Protein AF-A0A8K0KCS2-F1 (afdb_monomer)

Sequence (79 aa):
MHYGLTPKDTRKFAYEFAVVKNKTVPENWSVNKCTSYDWLKRQPQLTLQQPESTSLGCSTGFNKTTVQEFLITSKQDIM

Organism: Ladona fulva (NCBI:txid123851)

Secondary structure (DSSP, 8-state):
---PPPHHHHHHHHHHHHHHTT----HHHHHHTS--HHHHHT-TT---PPPP---HHHHHHSSHHHHHHHHHHHHHTT-

Foldseek 3Di:
DDPFQDLFNVQLVVLVVCVVVVHDDDPVCVVVSGHDSVVVVPDPPDDGDDDDDDDPCVVPCPDPVNVVVVVVVVVVVVD

pLDDT: mean 82.46, std 11.91, range [48.31, 95.69]

Structure (mmCIF, N/CA/C/O backbone):
data_AF-A0A8K0KCS2-F1
#
_entry.id   AF-A0A8K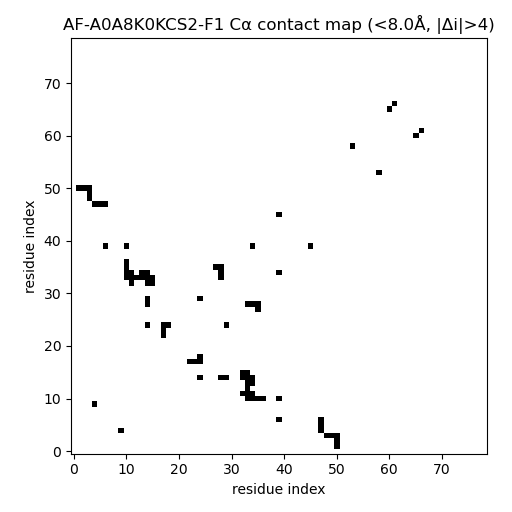0KCS2-F1
#
loop_
_atom_site.group_PDB
_atom_site.id
_atom_site.type_symbol
_atom_site.label_atom_id
_atom_site.label_alt_id
_atom_site.label_comp_id
_atom_site.label_asym_id
_atom_site.label_entity_id
_atom_site.label_seq_id
_atom_site.pdbx_PDB_ins_code
_atom_site.Cartn_x
_atom_site.Cartn_y
_atom_site.Cartn_z
_atom_site.occupancy
_atom_site.B_iso_or_equiv
_atom_site.auth_seq_id
_atom_site.auth_comp_id
_atom_site.auth_asym_id
_atom_site.auth_atom_id
_atom_site.pdbx_PDB_model_num
ATOM 1 N N . MET A 1 1 ? -5.749 -7.764 17.592 1.00 48.81 1 MET A N 1
ATOM 2 C CA . MET A 1 1 ? -6.129 -7.888 16.167 1.00 48.81 1 MET A CA 1
ATOM 3 C C . MET A 1 1 ? -6.101 -6.485 15.582 1.00 48.81 1 MET A C 1
ATOM 5 O O . MET A 1 1 ? -6.981 -5.705 15.912 1.00 48.81 1 MET A O 1
ATOM 9 N N . HIS A 1 2 ? -5.070 -6.125 14.816 1.00 55.56 2 HIS A N 1
ATOM 10 C CA . HIS A 1 2 ? -4.975 -4.803 14.184 1.00 55.56 2 HIS A CA 1
ATOM 11 C C . HIS A 1 2 ? -5.110 -4.979 12.668 1.00 55.56 2 HIS A C 1
ATOM 13 O O . HIS A 1 2 ? -4.327 -5.706 12.064 1.00 55.56 2 HIS A O 1
ATOM 19 N N . TYR A 1 3 ? -6.129 -4.357 12.074 1.00 63.03 3 TYR A N 1
ATOM 20 C CA . TYR A 1 3 ? -6.587 -4.610 10.700 1.00 63.03 3 TYR A CA 1
ATOM 21 C C . TYR A 1 3 ? -6.013 -3.606 9.683 1.00 63.03 3 TYR A C 1
ATOM 23 O O . TYR A 1 3 ? -6.748 -3.021 8.892 1.00 63.03 3 TYR A O 1
ATOM 31 N N . GLY A 1 4 ? -4.703 -3.361 9.728 1.00 74.50 4 GLY A N 1
ATOM 32 C CA . GLY A 1 4 ? -4.029 -2.451 8.796 1.00 74.50 4 GLY A CA 1
ATOM 33 C C . GLY A 1 4 ? -3.461 -3.169 7.572 1.00 74.50 4 GLY A C 1
ATOM 34 O O . GLY A 1 4 ? -2.977 -4.295 7.683 1.00 74.50 4 GLY A O 1
ATOM 35 N N . LEU A 1 5 ? -3.459 -2.500 6.414 1.00 83.56 5 LEU A N 1
ATOM 36 C CA . LEU A 1 5 ? -2.677 -2.951 5.262 1.00 83.56 5 LEU A CA 1
ATOM 37 C C . LEU A 1 5 ? -1.190 -2.770 5.562 1.00 83.56 5 LEU A C 1
ATOM 39 O O . LEU A 1 5 ? -0.729 -1.661 5.840 1.00 83.56 5 LEU A O 1
ATOM 43 N N . THR A 1 6 ? -0.415 -3.847 5.460 1.00 88.31 6 THR A N 1
ATOM 44 C CA . THR A 1 6 ? 1.039 -3.726 5.567 1.00 88.31 6 THR A CA 1
ATOM 45 C C . THR A 1 6 ? 1.612 -3.041 4.316 1.00 88.31 6 THR A C 1
ATOM 47 O O . THR A 1 6 ? 0.975 -3.018 3.254 1.00 88.31 6 THR A O 1
ATOM 50 N N . PRO A 1 7 ? 2.858 -2.533 4.361 1.00 89.00 7 PRO A N 1
ATOM 51 C CA . PRO A 1 7 ? 3.537 -2.027 3.167 1.00 89.00 7 PRO A CA 1
ATOM 52 C C . PRO A 1 7 ? 3.658 -3.058 2.040 1.00 89.00 7 PRO A C 1
ATOM 54 O O . PRO A 1 7 ? 3.787 -2.693 0.872 1.00 89.00 7 PRO A O 1
ATOM 57 N N . LYS A 1 8 ? 3.648 -4.355 2.362 1.00 90.38 8 LYS A N 1
ATOM 58 C CA . LYS A 1 8 ? 3.652 -5.424 1.360 1.00 90.38 8 LYS A CA 1
ATOM 59 C C . LYS A 1 8 ? 2.268 -5.589 0.739 1.00 90.38 8 LYS A C 1
ATOM 61 O O . LYS A 1 8 ? 2.166 -5.618 -0.485 1.00 90.38 8 LYS A O 1
ATOM 66 N N . ASP A 1 9 ? 1.228 -5.624 1.566 1.00 90.81 9 ASP A N 1
ATOM 67 C CA . ASP A 1 9 ? -0.152 -5.788 1.101 1.00 90.81 9 ASP A CA 1
ATOM 68 C C . ASP A 1 9 ? -0.593 -4.597 0.255 1.00 90.81 9 ASP A C 1
ATOM 70 O O . ASP A 1 9 ? -1.177 -4.776 -0.807 1.00 90.81 9 ASP A O 1
ATOM 74 N N . THR A 1 10 ? -0.203 -3.385 0.649 1.00 91.56 10 THR A N 1
ATOM 75 C CA . THR A 1 10 ? -0.487 -2.160 -0.111 1.00 91.56 10 THR A CA 1
ATOM 76 C C . THR A 1 10 ? 0.139 -2.194 -1.505 1.00 91.56 10 THR A C 1
ATOM 78 O O . THR A 1 10 ? -0.507 -1.847 -2.492 1.00 91.56 10 THR A O 1
ATOM 81 N N . ARG A 1 11 ? 1.394 -2.647 -1.622 1.00 93.25 11 ARG A N 1
ATOM 82 C CA . ARG A 1 11 ? 2.076 -2.760 -2.923 1.00 93.25 11 ARG A CA 1
ATOM 83 C C . ARG A 1 11 ? 1.489 -3.862 -3.799 1.00 93.25 11 ARG A C 1
ATOM 85 O O . ARG A 1 11 ? 1.437 -3.711 -5.019 1.00 93.25 11 ARG A O 1
ATOM 92 N N . LYS A 1 12 ? 1.023 -4.953 -3.192 1.00 94.50 12 LYS A N 1
ATOM 93 C CA . LYS A 1 12 ? 0.312 -6.016 -3.906 1.00 94.50 12 LYS A CA 1
ATOM 94 C C . LYS A 1 12 ? -1.038 -5.512 -4.424 1.00 94.50 12 LYS A C 1
ATOM 96 O O . LYS A 1 12 ? -1.318 -5.635 -5.612 1.00 94.50 12 LYS A O 1
ATOM 101 N N . PHE A 1 13 ? -1.804 -4.846 -3.563 1.00 93.00 13 PHE A N 1
ATOM 102 C CA . PHE A 1 13 ? -3.086 -4.242 -3.910 1.00 93.00 13 PHE A CA 1
ATOM 103 C C . PHE A 1 13 ? -2.950 -3.206 -5.031 1.00 93.00 13 PHE A C 1
ATOM 105 O O . PHE A 1 13 ? -3.734 -3.206 -5.974 1.00 93.00 13 PHE A O 1
ATOM 112 N N . ALA A 1 14 ? -1.919 -2.359 -4.985 1.00 93.19 14 ALA A N 1
ATOM 113 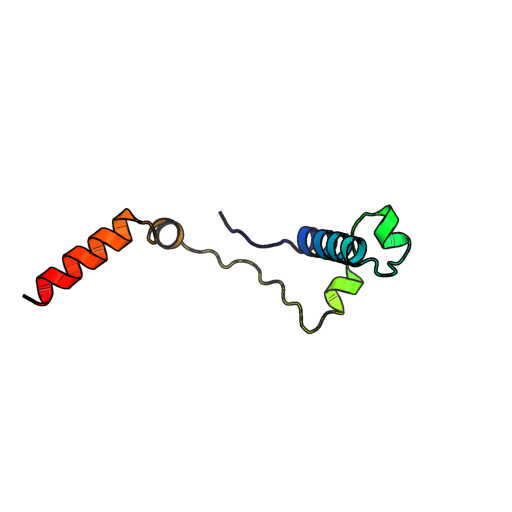C CA . ALA A 1 14 ? -1.657 -1.382 -6.038 1.00 93.19 14 ALA A CA 1
ATOM 114 C C . ALA A 1 14 ? -1.402 -2.036 -7.408 1.00 93.19 14 ALA A C 1
ATOM 116 O O . ALA A 1 14 ? -1.881 -1.533 -8.425 1.00 93.19 14 ALA A O 1
ATOM 117 N N . TYR A 1 15 ? -0.683 -3.163 -7.441 1.00 94.62 15 TYR A N 1
ATOM 118 C CA . TYR A 1 15 ? -0.477 -3.929 -8.670 1.00 94.62 15 TYR A CA 1
ATOM 119 C C . TYR A 1 15 ? -1.789 -4.544 -9.170 1.00 94.62 15 TYR A C 1
ATOM 121 O O . TYR A 1 15 ? -2.144 -4.350 -10.330 1.00 94.62 15 TYR A O 1
ATOM 129 N N . GLU A 1 16 ? -2.536 -5.225 -8.299 1.00 95.19 16 GLU A N 1
ATOM 130 C CA . GLU A 1 16 ? -3.829 -5.831 -8.646 1.00 95.19 16 GLU A CA 1
ATOM 131 C C . GLU A 1 16 ? -4.809 -4.780 -9.186 1.00 95.19 16 GLU A C 1
ATOM 133 O O . GLU A 1 16 ? -5.429 -4.974 -10.232 1.00 95.19 16 GLU A O 1
ATOM 138 N N . PHE A 1 17 ? -4.877 -3.617 -8.537 1.00 94.12 17 PHE A N 1
ATOM 139 C CA . PHE A 1 17 ? -5.691 -2.494 -8.986 1.00 94.12 17 PHE A CA 1
ATOM 140 C C . PHE A 1 17 ? -5.249 -1.966 -10.357 1.00 94.12 17 PHE A C 1
ATOM 142 O O . PHE A 1 17 ? -6.093 -1.695 -11.212 1.00 94.12 17 PHE A O 1
ATOM 149 N N . ALA A 1 18 ? -3.940 -1.847 -10.600 1.00 93.31 18 ALA A N 1
ATOM 150 C CA . ALA A 1 18 ? -3.409 -1.420 -11.893 1.00 93.31 18 ALA A CA 1
ATOM 151 C C . ALA A 1 18 ? -3.747 -2.418 -13.014 1.00 93.31 18 ALA A C 1
ATOM 153 O O . ALA A 1 18 ? -4.137 -1.986 -14.101 1.00 93.31 18 ALA A O 1
ATOM 154 N N . VAL A 1 19 ? -3.670 -3.724 -12.737 1.00 94.12 19 VAL A N 1
ATOM 155 C CA . VAL A 1 19 ? -4.055 -4.791 -13.676 1.00 94.12 19 VAL A CA 1
ATOM 156 C C . VAL A 1 19 ? -5.546 -4.719 -13.998 1.00 94.12 19 VAL A C 1
ATOM 158 O O . VAL A 1 19 ? -5.910 -4.674 -15.169 1.00 94.12 19 VAL A O 1
ATOM 161 N N . VAL A 1 20 ? -6.414 -4.616 -12.986 1.00 95.69 20 VAL A N 1
ATOM 162 C CA . VAL A 1 20 ? -7.873 -4.494 -13.185 1.00 95.69 20 VAL A CA 1
ATOM 163 C C . VAL A 1 20 ? -8.233 -3.232 -13.973 1.00 95.69 20 VAL A C 1
ATOM 165 O O . VAL A 1 20 ? -9.168 -3.226 -14.771 1.00 95.69 20 VAL A O 1
ATOM 168 N N . LYS A 1 21 ? -7.480 -2.147 -13.777 1.00 94.50 21 LYS A N 1
ATOM 169 C CA . LYS A 1 21 ? -7.650 -0.887 -14.513 1.00 94.50 21 LYS A CA 1
ATOM 170 C C . LYS A 1 21 ? -6.949 -0.874 -15.877 1.00 94.50 21 LYS A C 1
ATOM 172 O O . LYS A 1 21 ? -6.927 0.187 -16.502 1.00 94.50 21 LYS A O 1
ATOM 177 N N . ASN A 1 22 ? -6.387 -2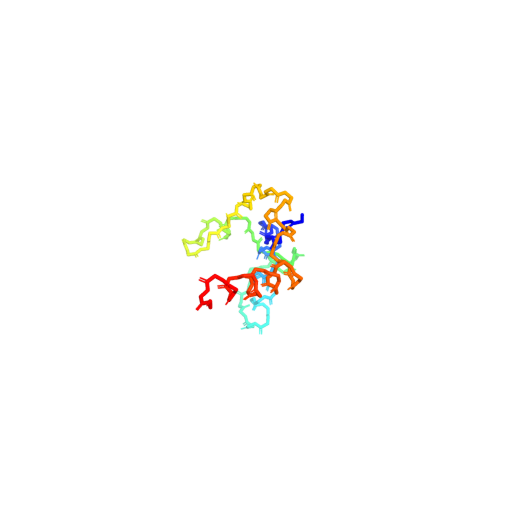.000 -16.331 1.00 92.44 22 ASN A N 1
ATOM 178 C CA . ASN A 1 22 ? -5.628 -2.138 -17.579 1.00 92.44 22 ASN A CA 1
ATOM 179 C C . ASN A 1 22 ? -4.557 -1.046 -17.754 1.00 92.44 22 ASN A C 1
ATOM 181 O O . ASN A 1 22 ? -4.358 -0.504 -18.842 1.00 92.44 22 ASN A O 1
ATOM 185 N N . LYS A 1 23 ? -3.885 -0.671 -16.660 1.00 92.06 23 LYS A N 1
ATOM 186 C CA . LYS A 1 23 ? -2.783 0.291 -16.695 1.00 92.06 23 LYS A CA 1
ATOM 187 C C . LYS A 1 23 ? -1.503 -0.410 -17.129 1.00 92.06 23 LYS A C 1
ATOM 189 O O . LYS A 1 23 ? -1.218 -1.529 -16.712 1.00 92.06 23 LYS A O 1
ATOM 194 N N . THR A 1 24 ? -0.697 0.287 -17.923 1.00 90.88 24 THR A N 1
ATOM 195 C CA . THR A 1 24 ? 0.661 -0.147 -18.252 1.00 90.88 24 THR A CA 1
ATOM 196 C C . THR A 1 24 ? 1.501 -0.169 -16.981 1.00 90.88 24 THR A C 1
ATOM 198 O O . THR A 1 24 ? 1.752 0.878 -16.379 1.00 90.88 24 THR A O 1
ATOM 201 N N . VAL A 1 25 ? 1.917 -1.364 -16.573 1.00 91.31 25 VAL A N 1
ATOM 202 C CA . VAL A 1 25 ? 2.794 -1.585 -15.423 1.00 91.31 25 VAL A CA 1
ATOM 203 C C . VAL A 1 25 ? 4.194 -1.976 -15.903 1.00 91.31 25 VAL A C 1
ATOM 205 O O . VAL A 1 25 ? 4.316 -2.660 -16.921 1.00 91.31 25 VAL A O 1
ATOM 208 N N . PRO A 1 26 ? 5.257 -1.563 -15.197 1.00 91.31 26 PRO A N 1
ATOM 209 C CA . PRO A 1 26 ? 6.607 -2.029 -15.486 1.00 91.31 26 PRO A CA 1
ATOM 210 C C . PRO A 1 26 ? 6.729 -3.557 -15.374 1.00 91.31 26 PRO A C 1
ATOM 212 O O . PRO A 1 26 ? 6.068 -4.186 -14.547 1.00 91.31 26 PRO A O 1
ATOM 215 N N . GLU A 1 27 ? 7.626 -4.158 -16.156 1.00 90.50 27 GLU A N 1
ATOM 216 C CA . GLU A 1 27 ? 7.811 -5.616 -16.194 1.00 90.50 27 GLU A CA 1
ATOM 217 C C . GLU A 1 27 ? 8.190 -6.201 -14.824 1.00 90.50 27 GLU A C 1
ATOM 219 O O . GLU A 1 27 ? 7.667 -7.238 -14.413 1.00 90.50 27 GLU A O 1
ATOM 224 N N . ASN A 1 28 ? 9.010 -5.480 -14.052 1.00 89.44 28 ASN A N 1
ATOM 225 C CA . ASN A 1 28 ? 9.384 -5.891 -12.700 1.00 89.44 28 ASN A CA 1
ATOM 226 C C . ASN A 1 28 ? 8.180 -6.003 -11.742 1.00 89.44 28 ASN A C 1
ATOM 228 O O . ASN A 1 28 ? 8.248 -6.775 -10.784 1.00 89.44 28 ASN A O 1
ATOM 232 N N . TRP A 1 29 ? 7.082 -5.278 -11.982 1.00 92.81 29 TRP A N 1
ATOM 233 C CA . TRP A 1 29 ? 5.857 -5.405 -11.192 1.00 92.81 29 TRP A CA 1
ATOM 234 C C . TRP A 1 29 ? 5.062 -6.637 -11.596 1.00 92.81 29 TRP A C 1
ATOM 236 O O . TRP A 1 29 ? 4.507 -7.299 -10.725 1.00 92.81 29 TRP A O 1
ATOM 246 N N . SER A 1 30 ? 5.038 -6.967 -12.888 1.00 90.06 30 SER A N 1
ATOM 247 C CA . SER A 1 30 ? 4.358 -8.156 -13.409 1.00 90.06 30 SER A CA 1
ATOM 248 C C . SER A 1 30 ? 5.030 -9.450 -12.958 1.00 90.06 30 SER A C 1
ATOM 250 O O . SER A 1 30 ? 4.338 -10.370 -12.523 1.00 90.06 30 SER A O 1
ATOM 252 N N . VAL A 1 31 ? 6.366 -9.503 -12.981 1.00 92.56 31 VAL A N 1
ATOM 253 C CA . VAL A 1 31 ? 7.138 -10.668 -12.509 1.00 92.56 31 VAL A CA 1
ATOM 254 C C . VAL A 1 31 ? 6.892 -10.919 -11.020 1.00 92.56 31 VAL A C 1
ATOM 256 O O . VAL A 1 31 ? 6.606 -12.040 -10.609 1.00 92.56 31 VAL A O 1
ATOM 259 N N . ASN A 1 32 ? 6.943 -9.861 -10.209 1.00 91.25 32 ASN A N 1
ATOM 260 C CA . ASN A 1 32 ? 6.789 -9.964 -8.756 1.00 91.25 32 ASN A CA 1
ATOM 261 C C . ASN A 1 32 ? 5.328 -9.900 -8.281 1.00 91.25 32 ASN A C 1
ATOM 263 O O . ASN A 1 32 ? 5.070 -10.039 -7.083 1.00 91.25 32 ASN A O 1
ATOM 267 N N . LYS A 1 33 ? 4.383 -9.643 -9.195 1.00 93.19 33 LYS A N 1
ATOM 268 C CA . LYS A 1 33 ? 2.965 -9.346 -8.924 1.00 93.19 33 LYS A CA 1
ATOM 269 C C . LYS A 1 33 ? 2.767 -8.319 -7.802 1.00 93.19 33 LYS A C 1
ATOM 271 O O . LYS A 1 33 ? 1.907 -8.469 -6.935 1.00 93.19 33 LYS A O 1
ATOM 276 N N . CYS A 1 34 ? 3.638 -7.316 -7.761 1.00 94.19 34 CYS A N 1
ATOM 277 C CA . CYS A 1 34 ? 3.734 -6.368 -6.659 1.00 94.19 34 CYS A CA 1
ATOM 278 C C . CYS A 1 34 ? 4.481 -5.118 -7.114 1.00 94.19 34 CYS A C 1
ATOM 280 O O . CYS A 1 34 ? 5.459 -5.214 -7.857 1.00 94.19 34 CYS A O 1
ATOM 282 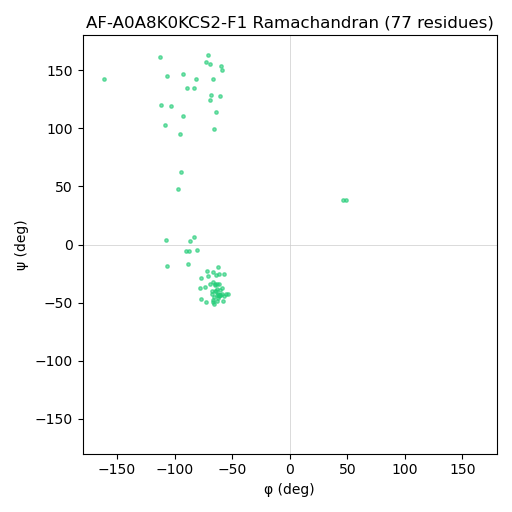N N . THR A 1 35 ? 4.058 -3.944 -6.648 1.00 93.25 35 THR A N 1
ATOM 283 C CA . THR A 1 35 ? 4.784 -2.709 -6.952 1.00 93.25 35 THR A CA 1
ATOM 284 C C . THR A 1 35 ? 6.108 -2.621 -6.180 1.00 93.25 35 THR A C 1
ATOM 286 O O . THR A 1 35 ? 6.319 -3.259 -5.136 1.00 93.25 35 THR A O 1
ATOM 289 N N . SER A 1 36 ? 7.045 -1.832 -6.710 1.00 92.06 36 SER A N 1
ATOM 290 C CA . SER A 1 36 ? 8.346 -1.613 -6.073 1.00 92.06 36 SER A CA 1
ATOM 291 C C . SER A 1 36 ? 8.214 -0.801 -4.780 1.00 92.06 36 SER A C 1
ATOM 293 O O . SER A 1 36 ? 7.269 -0.034 -4.584 1.00 92.06 36 SER A O 1
ATOM 295 N N . TYR A 1 37 ? 9.182 -0.953 -3.876 1.00 89.94 37 TYR A N 1
ATOM 296 C CA . TYR A 1 37 ? 9.201 -0.176 -2.634 1.00 89.94 37 TYR A CA 1
ATOM 297 C C . TYR A 1 37 ? 9.392 1.325 -2.895 1.00 89.94 37 TYR A C 1
ATOM 299 O O . TYR A 1 37 ? 8.779 2.160 -2.233 1.00 89.94 37 TYR A O 1
ATOM 307 N N . ASP A 1 38 ? 10.167 1.671 -3.922 1.00 90.56 38 ASP A N 1
ATOM 308 C CA . ASP A 1 38 ? 10.348 3.061 -4.342 1.00 90.56 38 ASP A CA 1
ATOM 309 C C . ASP A 1 38 ? 9.054 3.684 -4.856 1.00 90.56 38 ASP A C 1
ATOM 311 O O . ASP A 1 38 ? 8.803 4.860 -4.611 1.00 90.56 38 ASP A O 1
ATOM 315 N N . TRP A 1 39 ? 8.193 2.906 -5.521 1.00 91.75 39 TRP A N 1
ATOM 316 C CA . TRP A 1 39 ? 6.887 3.411 -5.934 1.00 91.75 39 TRP A CA 1
ATOM 317 C C . TRP A 1 39 ? 6.053 3.843 -4.729 1.00 91.75 39 TRP A C 1
ATOM 319 O O . TRP A 1 39 ? 5.474 4.927 -4.770 1.00 91.75 39 TRP A O 1
ATOM 329 N N . LEU A 1 40 ? 6.055 3.044 -3.656 1.00 90.62 40 LEU A N 1
ATOM 330 C CA . LEU A 1 40 ? 5.326 3.338 -2.421 1.00 90.62 40 LEU A CA 1
ATOM 331 C C . LEU A 1 40 ? 5.821 4.637 -1.765 1.00 90.62 40 LEU A C 1
ATOM 333 O O . LEU A 1 40 ? 5.011 5.478 -1.390 1.00 90.62 40 LEU A O 1
ATOM 337 N N . LYS A 1 41 ? 7.143 4.843 -1.697 1.00 88.81 41 LYS A N 1
ATOM 338 C CA . LYS A 1 41 ? 7.751 6.074 -1.150 1.00 88.81 41 LYS A CA 1
ATOM 339 C C . LYS A 1 41 ? 7.429 7.332 -1.956 1.00 88.81 41 LYS A C 1
ATOM 341 O O . LYS A 1 41 ? 7.465 8.432 -1.416 1.00 88.81 41 LYS A O 1
ATOM 346 N N . ARG A 1 42 ? 7.154 7.182 -3.253 1.00 90.88 42 ARG A N 1
ATOM 347 C CA . ARG A 1 42 ? 6.881 8.294 -4.175 1.00 90.88 42 ARG A CA 1
ATOM 348 C C . ARG A 1 42 ? 5.413 8.722 -4.194 1.00 90.88 42 ARG A C 1
ATOM 350 O O . ARG A 1 42 ? 5.079 9.593 -4.988 1.00 90.88 42 ARG A O 1
ATOM 357 N N . GLN A 1 43 ? 4.547 8.126 -3.368 1.00 89.94 43 GLN A N 1
ATOM 358 C CA . GLN A 1 43 ? 3.129 8.487 -3.283 1.00 89.94 43 GLN A CA 1
ATOM 359 C C . GLN A 1 43 ? 2.885 9.494 -2.143 1.00 89.94 43 GLN A C 1
ATOM 361 O O . GLN A 1 43 ? 2.677 9.075 -1.007 1.00 89.94 43 GLN A O 1
ATOM 366 N N . PRO A 1 44 ? 2.858 10.817 -2.403 1.00 84.31 44 PRO A N 1
ATOM 367 C CA . PRO A 1 44 ? 2.682 11.822 -1.348 1.00 84.31 44 PRO A CA 1
ATOM 368 C C . PRO A 1 44 ? 1.296 11.778 -0.691 1.00 84.31 44 PRO A C 1
ATOM 370 O O . PRO A 1 44 ? 1.139 12.226 0.437 1.00 84.31 44 PRO A O 1
ATOM 373 N N . GLN A 1 45 ? 0.290 11.241 -1.387 1.00 87.38 45 GLN A N 1
ATOM 374 C CA . GLN A 1 45 ? -1.083 11.122 -0.883 1.00 87.38 45 GLN A CA 1
ATOM 375 C C . GLN A 1 45 ? -1.348 9.801 -0.151 1.00 87.38 45 GLN A C 1
ATOM 377 O O . GLN A 1 45 ? -2.439 9.607 0.379 1.00 87.38 45 GLN A O 1
ATOM 382 N N . LEU A 1 46 ? -0.387 8.872 -0.146 1.00 85.38 46 LEU A N 1
ATOM 383 C CA . LEU A 1 46 ? -0.571 7.553 0.444 1.00 85.38 46 LEU A CA 1
ATOM 384 C C . LEU A 1 46 ? 0.234 7.451 1.737 1.00 85.38 46 LEU A C 1
ATOM 386 O O . LEU A 1 46 ? 1.449 7.266 1.726 1.00 85.38 46 LEU A O 1
ATOM 390 N N . THR A 1 47 ? -0.458 7.558 2.866 1.00 80.94 47 THR A N 1
ATOM 391 C CA . THR A 1 47 ? 0.139 7.387 4.191 1.00 80.94 47 THR A CA 1
ATOM 392 C C . THR A 1 47 ? -0.241 6.020 4.744 1.00 80.94 47 THR A C 1
ATOM 394 O O . THR A 1 47 ? -1.417 5.729 4.941 1.00 80.94 47 THR A O 1
ATOM 397 N N . LEU A 1 48 ? 0.758 5.177 5.010 1.00 78.81 48 LEU A N 1
ATOM 398 C CA . LEU A 1 48 ? 0.566 3.952 5.782 1.00 78.81 48 LEU A CA 1
ATOM 399 C C . LEU A 1 48 ? 0.850 4.261 7.243 1.00 78.81 48 LEU A C 1
ATOM 401 O O . LEU A 1 48 ? 1.993 4.529 7.607 1.00 78.81 48 LEU A O 1
ATOM 405 N N . GLN A 1 49 ? -0.190 4.242 8.068 1.00 74.62 49 GLN A N 1
ATOM 406 C CA . GLN A 1 49 ? -0.026 4.377 9.508 1.00 74.62 49 GLN A CA 1
ATOM 407 C C . GLN A 1 49 ? 0.180 3.007 10.139 1.00 74.62 49 GLN A C 1
ATOM 409 O O . GLN A 1 49 ? -0.522 2.041 9.830 1.00 74.62 49 GLN A O 1
ATOM 414 N N . GLN A 1 50 ? 1.159 2.932 11.037 1.00 69.50 50 GLN A N 1
ATOM 415 C CA . GLN A 1 50 ? 1.274 1.796 11.931 1.00 69.50 50 GLN A CA 1
ATOM 416 C C . GLN A 1 50 ? 0.091 1.855 12.905 1.00 69.50 50 GLN A C 1
ATOM 418 O O . GLN A 1 50 ? -0.133 2.909 13.499 1.00 69.50 50 GLN A O 1
ATOM 423 N N . PRO A 1 51 ? -0.680 0.767 13.066 1.00 68.19 51 PRO A N 1
ATOM 424 C CA . PRO A 1 51 ? -1.779 0.764 14.015 1.00 68.19 51 PRO A CA 1
ATOM 425 C C . PRO A 1 51 ? -1.237 1.011 15.423 1.00 68.19 51 PRO A C 1
ATOM 427 O O . PRO A 1 51 ? -0.318 0.321 15.873 1.00 68.19 51 PRO A O 1
ATOM 430 N N . GLU A 1 52 ? -1.810 1.993 16.113 1.00 73.12 52 GLU A N 1
ATOM 431 C CA . GLU A 1 52 ? -1.501 2.232 17.516 1.00 73.12 52 GLU A CA 1
ATOM 432 C C . GLU A 1 52 ? -2.005 1.066 18.368 1.00 73.12 52 GLU A C 1
ATOM 434 O O . GLU A 1 52 ? -3.067 0.478 18.117 1.00 73.12 52 GLU A O 1
ATOM 439 N N . SER A 1 53 ? -1.216 0.717 19.386 1.00 70.12 53 SER A N 1
ATOM 440 C CA . SER A 1 53 ? -1.575 -0.340 20.324 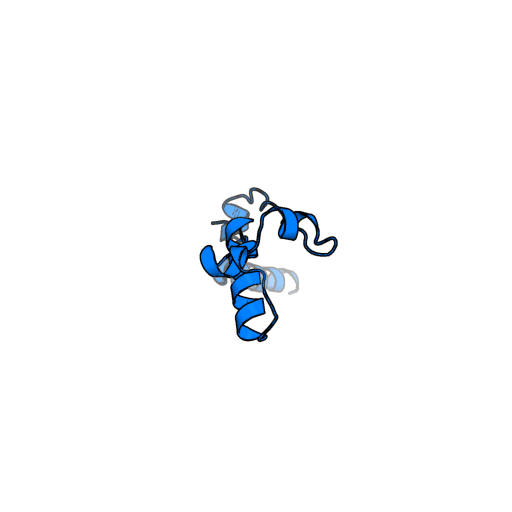1.00 70.12 53 SER A CA 1
ATOM 441 C C . SER A 1 53 ? -2.801 0.098 21.121 1.00 70.12 53 SER A C 1
ATOM 443 O O . SER A 1 53 ? -2.723 0.888 22.057 1.0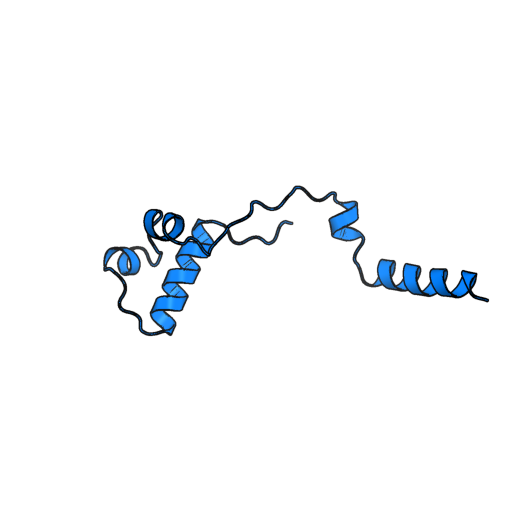0 70.12 53 SER A O 1
ATOM 445 N N . THR A 1 54 ? -3.959 -0.394 20.704 1.00 71.00 54 THR A N 1
ATOM 446 C CA . THR A 1 54 ? -5.230 -0.190 21.391 1.00 71.00 54 THR A CA 1
ATOM 447 C C . THR A 1 54 ? -5.359 -1.220 22.508 1.00 71.00 54 THR A C 1
ATOM 449 O O . THR A 1 54 ? -5.092 -2.405 22.296 1.00 71.00 54 THR A O 1
ATOM 452 N N . SER A 1 55 ? -5.777 -0.786 23.700 1.00 78.12 55 SER A N 1
ATOM 453 C CA . SER A 1 55 ? -5.999 -1.698 24.826 1.00 78.12 55 SER A CA 1
ATOM 454 C C . SER A 1 55 ? -7.059 -2.753 24.482 1.00 78.12 55 SER A C 1
ATOM 456 O O . SER A 1 55 ? -7.957 -2.515 23.667 1.00 78.12 55 SER A O 1
ATOM 458 N N . LEU A 1 56 ? -6.992 -3.922 25.131 1.00 71.75 56 LEU A N 1
ATOM 459 C CA . LEU A 1 56 ? -7.989 -4.978 24.933 1.00 71.75 56 LEU A CA 1
ATOM 460 C C . LEU A 1 56 ? -9.409 -4.455 25.192 1.00 71.75 56 LEU A C 1
ATOM 462 O O . LEU A 1 56 ? -10.293 -4.712 24.387 1.00 71.75 56 LEU A O 1
ATOM 466 N N . GLY A 1 57 ? -9.595 -3.656 26.249 1.00 75.44 57 GLY A N 1
ATOM 467 C CA . GLY A 1 57 ? -10.883 -3.056 26.605 1.00 75.44 57 GLY A CA 1
ATOM 468 C C . GLY A 1 57 ? -11.432 -2.093 25.551 1.00 75.44 57 GLY A C 1
ATOM 469 O O . GLY A 1 57 ? -12.633 -2.076 25.321 1.00 75.44 57 GLY A O 1
ATOM 470 N N . CYS A 1 58 ? -10.583 -1.347 24.841 1.00 75.62 58 CYS A N 1
ATOM 471 C CA . CYS A 1 58 ? -11.029 -0.538 23.703 1.00 75.62 58 CYS A CA 1
ATOM 472 C C . CYS A 1 58 ? -11.359 -1.411 22.480 1.00 75.62 58 CYS A C 1
ATOM 474 O O . CYS A 1 58 ? -12.327 -1.140 21.774 1.00 75.62 58 CYS A O 1
ATOM 476 N N . SER A 1 59 ? -10.597 -2.487 22.250 1.00 71.00 59 SER A N 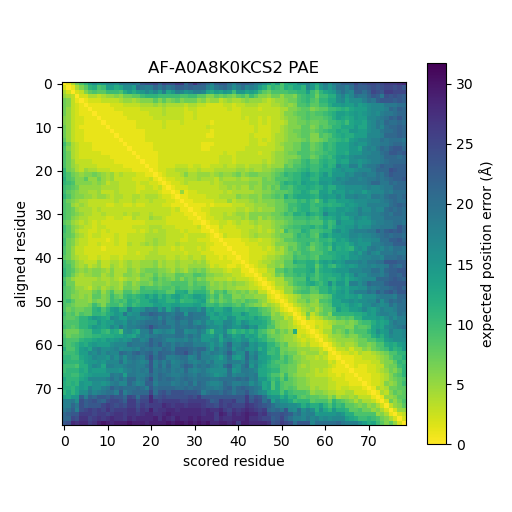1
ATOM 477 C CA . SER A 1 59 ? -10.852 -3.418 21.143 1.00 71.00 59 SER A CA 1
ATOM 478 C C . SER A 1 59 ? -12.111 -4.270 21.346 1.00 71.00 59 SER A C 1
ATOM 480 O O . SER A 1 59 ? -12.684 -4.723 20.356 1.00 71.00 59 SER A O 1
ATOM 482 N N . THR A 1 60 ? -12.522 -4.525 22.592 1.00 73.25 60 THR A N 1
ATOM 483 C CA . THR A 1 60 ? -13.702 -5.341 22.929 1.00 73.25 60 THR A CA 1
ATOM 484 C C . THR A 1 60 ? -14.886 -4.523 23.435 1.00 73.25 60 THR A C 1
ATOM 486 O O . THR A 1 60 ? -16.011 -5.017 23.405 1.00 73.25 60 THR A O 1
ATOM 489 N N . GLY A 1 61 ? -14.663 -3.285 23.876 1.00 73.31 61 GLY A N 1
ATOM 490 C CA . GLY A 1 61 ? -15.681 -2.435 24.495 1.00 73.31 61 GLY A CA 1
ATOM 491 C C . GLY A 1 61 ? -16.728 -1.907 23.520 1.00 73.31 61 GLY A C 1
ATOM 492 O O . GLY A 1 61 ? -17.845 -1.609 23.926 1.00 73.31 61 GLY A O 1
ATOM 493 N N . PHE A 1 62 ? -16.421 -1.848 22.223 1.00 73.19 62 PHE A N 1
ATOM 494 C CA . PHE A 1 62 ? -17.381 -1.436 21.197 1.00 73.19 62 PHE A CA 1
ATOM 495 C C . PHE A 1 62 ? -18.087 -2.647 20.569 1.00 73.19 6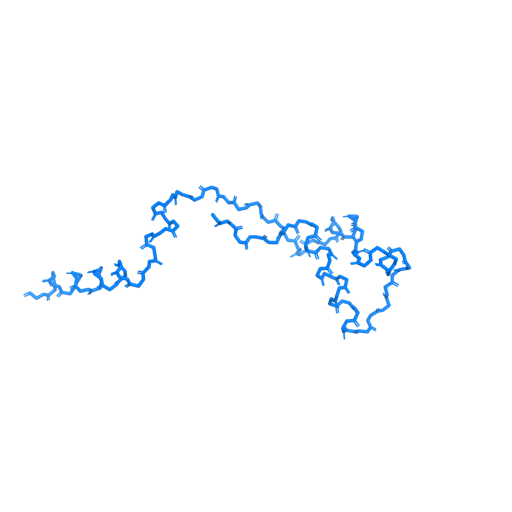2 PHE A C 1
ATOM 497 O O . PHE A 1 62 ? -17.946 -2.938 19.382 1.00 73.19 62 PHE A O 1
ATOM 504 N N . ASN A 1 63 ? -18.827 -3.395 21.388 1.00 82.38 63 ASN A N 1
ATOM 505 C CA . ASN A 1 63 ? -19.642 -4.525 20.940 1.00 82.38 63 ASN A CA 1
ATOM 506 C C . ASN A 1 63 ? -21.141 -4.221 21.104 1.00 82.38 63 ASN A C 1
ATOM 508 O O . ASN A 1 63 ? -21.531 -3.326 21.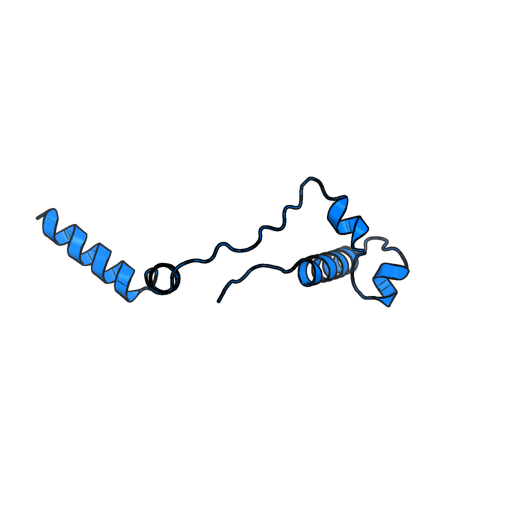852 1.00 82.38 63 ASN A O 1
ATOM 512 N N . LYS A 1 64 ? -21.992 -4.974 20.395 1.00 82.88 64 LYS A N 1
ATOM 513 C CA . LYS A 1 64 ? -23.446 -4.751 20.383 1.00 82.88 64 LYS A CA 1
ATOM 514 C C . LYS A 1 64 ? -24.043 -4.724 21.793 1.00 82.88 64 LYS A C 1
ATOM 516 O O . LYS A 1 64 ? -24.863 -3.857 22.067 1.00 82.88 64 LYS A O 1
ATOM 521 N N . THR A 1 65 ? -23.618 -5.632 22.667 1.00 84.69 65 THR A N 1
ATOM 522 C CA . THR A 1 65 ? -24.120 -5.750 24.040 1.00 84.69 65 THR A CA 1
ATOM 523 C C . THR A 1 65 ? -23.753 -4.521 24.865 1.00 84.69 65 THR A C 1
ATOM 525 O O . THR A 1 65 ? -24.640 -3.870 25.403 1.00 84.69 65 THR A O 1
ATOM 528 N N . THR A 1 66 ? -22.478 -4.126 24.871 1.00 82.88 66 THR A N 1
ATOM 529 C CA . THR A 1 66 ? -21.992 -2.952 25.613 1.00 82.88 66 THR A CA 1
ATOM 530 C C . THR A 1 66 ? -22.612 -1.651 25.099 1.00 82.88 66 THR A C 1
ATOM 532 O O . THR A 1 66 ? -22.982 -0.784 25.887 1.00 82.88 66 THR A O 1
ATOM 535 N N . VAL A 1 67 ? -22.801 -1.522 23.781 1.00 83.38 67 VAL A N 1
ATOM 536 C CA . VAL A 1 67 ? -23.487 -0.362 23.186 1.00 83.38 67 VAL A CA 1
ATOM 537 C C . VAL A 1 67 ? -24.973 -0.346 23.560 1.00 83.38 67 VAL A C 1
ATOM 539 O O . VAL A 1 67 ? -25.516 0.715 23.862 1.00 83.38 67 VAL A O 1
ATOM 542 N N . GLN A 1 68 ? -25.645 -1.500 23.572 1.00 85.44 68 GLN A N 1
ATOM 543 C CA . GLN A 1 68 ? -27.046 -1.590 23.992 1.00 85.44 68 GLN A CA 1
ATOM 544 C C . GLN A 1 68 ? -27.220 -1.262 25.478 1.00 85.44 68 GLN A C 1
ATOM 546 O O . GLN A 1 68 ? -28.103 -0.478 25.814 1.00 85.44 68 GLN A O 1
ATOM 551 N N . GLU A 1 69 ? -26.369 -1.798 26.351 1.00 84.50 69 GLU A N 1
ATOM 552 C CA . GLU A 1 69 ? -26.383 -1.507 27.790 1.00 84.50 69 GLU A CA 1
ATOM 553 C C . GLU A 1 69 ? -26.154 -0.019 28.075 1.00 84.50 69 GLU A C 1
ATOM 555 O O . GLU A 1 69 ? -26.900 0.578 28.855 1.00 84.50 69 GLU A O 1
ATOM 560 N N . PHE A 1 70 ? -25.193 0.608 27.388 1.00 82.81 70 PHE A N 1
ATOM 561 C CA . PHE A 1 70 ? -24.968 2.050 27.478 1.00 82.81 70 PHE A CA 1
ATOM 562 C C . PHE A 1 70 ? -26.222 2.844 27.080 1.00 82.81 70 PHE A C 1
ATOM 564 O O . PHE A 1 70 ? -26.656 3.726 27.820 1.00 82.81 70 PHE A O 1
ATOM 571 N N . LEU A 1 71 ? -26.851 2.508 25.948 1.00 81.75 71 LEU A N 1
ATOM 572 C CA . LEU A 1 71 ? -28.048 3.201 25.455 1.00 81.75 71 LEU A CA 1
ATOM 573 C C . LEU A 1 71 ? -29.284 3.010 26.348 1.00 81.75 71 LEU A C 1
ATOM 575 O O . LEU A 1 71 ? -30.124 3.907 26.406 1.00 81.75 71 LEU A O 1
ATOM 579 N N . ILE A 1 72 ? -29.418 1.858 27.010 1.00 84.62 72 ILE A N 1
ATOM 580 C CA . ILE A 1 72 ? -30.510 1.584 27.956 1.00 84.62 72 ILE A CA 1
ATOM 581 C C . ILE A 1 72 ? -30.292 2.384 29.243 1.00 84.62 72 ILE A C 1
ATOM 583 O O . ILE A 1 72 ? -31.188 3.106 29.672 1.00 84.62 72 ILE A O 1
ATOM 587 N N . THR A 1 73 ? -29.086 2.317 29.810 1.00 74.38 73 THR A N 1
ATOM 588 C CA . THR A 1 73 ? -28.739 2.996 31.069 1.00 74.38 73 THR A CA 1
ATOM 589 C C . THR A 1 73 ? -28.838 4.516 30.932 1.00 74.38 73 THR A C 1
ATOM 591 O O . THR A 1 73 ? -29.467 5.167 31.756 1.00 74.38 73 THR A O 1
ATOM 594 N N . SER A 1 74 ? -28.344 5.080 29.824 1.00 68.06 74 SER A N 1
ATOM 595 C CA . SER A 1 74 ? -28.404 6.529 29.550 1.00 68.06 74 SER A CA 1
ATOM 596 C C . SER A 1 74 ? -29.829 7.088 29.436 1.00 68.06 74 SER A C 1
ATOM 598 O O . SER A 1 74 ? -30.022 8.297 29.513 1.00 68.06 74 SER A O 1
ATOM 600 N N . LYS A 1 75 ? -30.837 6.237 29.197 1.00 60.88 75 LYS A N 1
ATOM 601 C CA . LYS A 1 75 ? -32.249 6.649 29.148 1.00 60.88 75 LYS A CA 1
ATOM 602 C C . LYS A 1 75 ? -32.934 6.605 30.511 1.00 60.88 75 LYS A C 1
ATOM 604 O O . LYS A 1 75 ? -33.994 7.206 30.650 1.00 60.88 75 LYS A O 1
ATOM 609 N N . GLN A 1 76 ? -32.343 5.916 31.485 1.00 58.09 76 GLN A N 1
ATOM 610 C CA . GLN A 1 76 ? -32.862 5.827 32.846 1.00 58.09 76 GLN A CA 1
ATOM 611 C C . GLN A 1 76 ? -32.573 7.109 33.646 1.00 58.09 76 GLN A C 1
ATOM 613 O O . GLN A 1 76 ? -33.370 7.460 34.499 1.00 58.09 76 GLN A O 1
ATOM 618 N N . ASP A 1 77 ? -31.493 7.833 33.327 1.00 56.69 77 ASP A N 1
ATOM 619 C CA . ASP A 1 77 ? -31.123 9.108 33.972 1.00 56.69 77 ASP A CA 1
ATOM 620 C C . ASP A 1 77 ? -31.898 10.336 33.434 1.00 56.69 77 ASP A C 1
ATOM 622 O O . ASP A 1 77 ? -31.719 11.449 33.926 1.00 56.69 77 ASP A O 1
ATOM 626 N N . ILE A 1 78 ? -32.742 10.163 32.404 1.00 56.44 78 ILE A N 1
ATOM 627 C CA . ILE A 1 78 ? -33.566 11.234 31.796 1.00 56.44 78 ILE A CA 1
ATOM 628 C C . ILE A 1 78 ? -35.065 11.072 32.156 1.00 56.44 78 ILE A C 1
ATOM 630 O O . ILE A 1 78 ? -35.904 11.853 31.707 1.00 56.44 78 ILE A O 1
ATOM 634 N N . MET A 1 79 ? -35.419 10.091 32.993 1.00 48.31 79 MET A N 1
ATOM 635 C CA . MET A 1 79 ? -36.757 9.927 33.591 1.00 48.31 79 MET A CA 1
ATOM 636 C C . MET A 1 79 ? -36.690 10.061 35.107 1.00 48.31 79 MET A C 1
ATOM 638 O O . MET A 1 79 ? -37.697 10.540 35.672 1.00 48.31 79 MET A O 1
#

Radius of gyration: 21.1 Å; Cα contacts (8 Å, |Δi|>4): 43; chains: 1; bounding box: 47×22×52 Å

Solvent-accessible surface area (backbone atoms only — not comparable to full-atom values): 5050 Å² total; per-residue (Å²): 140,81,94,66,74,47,80,64,52,48,27,29,49,54,34,53,52,34,56,76,65,70,49,94,70,60,68,71,27,66,77,64,56,23,48,56,72,68,58,57,74,68,37,90,89,62,82,83,71,79,80,73,92,69,54,69,66,68,76,59,52,83,36,74,66,54,51,49,51,50,59,54,54,65,54,60,82,78,110

Mean predicted aligned error: 10.22 Å